Protein AF-N6Z5G4-F1 (afdb_monomer)

Organism: NCBI:txid1234382

Solvent-accessible surface area (backbone atoms only — not comparable to full-atom values): 7807 Å² total; per-residue (Å²): 126,72,49,75,44,80,37,88,68,82,88,67,99,65,93,46,70,56,97,87,27,53,50,44,79,45,60,58,78,69,73,66,70,70,71,67,89,64,76,80,75,86,78,58,78,67,65,38,59,60,51,53,53,52,49,28,62,77,67,73,51,70,65,72,90,44,74,68,52,55,49,49,51,52,53,39,46,72,75,72,43,85,83,80,84,47,71,59,57,45,40,49,51,31,37,40,73,73,63,77,42,56,74,65,56,48,49,52,48,51,52,29,38,53,51,53,54,59,70,67,54,74,87,130

pLDDT: mean 80.62, std 15.41, range [46.34, 95.38]

Nearest PDB structures (foldseek):
  3c64-assembly1_A  TM=2.593E-01  e=3.817E+00  unclassified
  7rqf-assembly1_A  TM=2.722E-01  e=5.584E+00  Pseudomonas aeruginosa PAO1

Sequence (124 aa):
MALVAETDSPRISRRLVIDGQLVKFRSRRRKHREVEAHRSLAIPASGVARFVQDLARRLEVAYVPSSMDQWAETVTNLAGDEVRSDTTQDLLVALKRAGKLSKEEVAALTVNHLRERKQNVRPV

Mean predicted aligned error: 11.87 Å

Structure (mmCIF, N/CA/C/O backbone):
data_AF-N6Z5G4-F1
#
_entry.id   AF-N6Z5G4-F1
#
loop_
_atom_site.group_PDB
_atom_site.id
_atom_site.type_symbol
_atom_site.label_atom_id
_atom_site.label_alt_id
_atom_site.label_comp_id
_atom_site.label_asym_id
_atom_site.label_entity_id
_atom_site.label_seq_id
_atom_site.pdbx_PDB_ins_code
_atom_site.Cartn_x
_atom_site.Cartn_y
_atom_site.Cartn_z
_atom_site.occupancy
_atom_site.B_iso_or_equiv
_atom_site.auth_seq_id
_atom_site.auth_comp_id
_atom_site.auth_asym_id
_atom_site.auth_atom_id
_atom_site.pdbx_PDB_model_num
ATOM 1 N N . MET A 1 1 ? 41.720 0.629 12.708 1.00 59.00 1 MET A N 1
ATOM 2 C CA . MET A 1 1 ? 41.102 0.102 11.468 1.00 59.00 1 MET A CA 1
ATOM 3 C C . MET A 1 1 ? 39.590 0.205 11.596 1.00 59.00 1 MET A C 1
ATOM 5 O O . MET A 1 1 ? 39.093 0.066 12.705 1.00 59.00 1 MET A O 1
ATOM 9 N N . ALA A 1 2 ? 38.873 0.514 10.515 1.00 65.06 2 ALA A N 1
ATOM 10 C CA . ALA A 1 2 ? 37.411 0.593 10.520 1.00 65.06 2 ALA A CA 1
ATOM 11 C C . ALA A 1 2 ? 36.849 -0.540 9.658 1.00 65.06 2 ALA A C 1
ATOM 13 O O . ALA A 1 2 ? 37.264 -0.687 8.509 1.00 65.06 2 ALA A O 1
ATOM 14 N N . LEU A 1 3 ? 35.918 -1.316 10.211 1.00 73.81 3 LEU A N 1
ATOM 15 C CA . LEU A 1 3 ? 35.228 -2.374 9.483 1.00 73.81 3 LEU A CA 1
ATOM 16 C C . LEU A 1 3 ? 34.114 -1.737 8.641 1.00 73.81 3 LEU A C 1
ATOM 18 O O . LEU A 1 3 ? 33.307 -0.962 9.162 1.00 73.81 3 LEU A O 1
ATOM 22 N N . VAL A 1 4 ? 34.073 -2.024 7.340 1.00 73.75 4 VAL A N 1
ATOM 23 C CA . VAL A 1 4 ? 33.011 -1.538 6.447 1.00 73.75 4 VAL A CA 1
ATOM 24 C C . VAL A 1 4 ? 32.073 -2.693 6.130 1.00 73.75 4 VAL A C 1
ATOM 26 O O . VAL A 1 4 ? 32.503 -3.692 5.565 1.00 73.75 4 VAL A O 1
ATO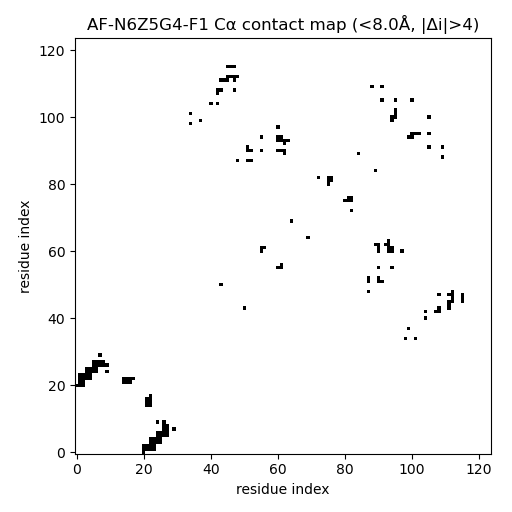M 29 N N . ALA A 1 5 ? 30.796 -2.541 6.473 1.00 75.12 5 ALA A N 1
ATOM 30 C CA . ALA A 1 5 ? 29.752 -3.493 6.113 1.00 75.12 5 ALA A CA 1
ATOM 31 C C . ALA A 1 5 ? 28.947 -2.944 4.927 1.00 75.12 5 ALA A C 1
ATOM 33 O O . ALA A 1 5 ? 28.342 -1.870 5.030 1.00 75.12 5 ALA A O 1
ATOM 34 N N . GLU A 1 6 ? 28.935 -3.665 3.801 1.00 72.00 6 GLU A N 1
ATOM 35 C CA . GLU A 1 6 ? 28.020 -3.370 2.694 1.00 72.00 6 GLU A CA 1
ATOM 36 C C . GLU A 1 6 ? 26.627 -3.901 3.031 1.00 72.00 6 GLU A C 1
ATOM 38 O O . GLU A 1 6 ? 26.462 -5.057 3.411 1.00 72.00 6 GLU A O 1
ATOM 43 N N . THR A 1 7 ? 25.617 -3.040 2.918 1.00 67.25 7 THR A N 1
ATOM 44 C CA . THR A 1 7 ? 24.222 -3.410 3.186 1.00 67.25 7 THR A CA 1
ATOM 45 C C . THR A 1 7 ? 23.331 -2.984 2.026 1.00 67.25 7 THR A C 1
ATOM 47 O O . THR A 1 7 ? 23.444 -1.868 1.512 1.00 67.25 7 THR A O 1
ATOM 50 N N . ASP A 1 8 ? 22.399 -3.851 1.634 1.00 59.50 8 ASP A N 1
ATOM 51 C CA . ASP A 1 8 ? 21.437 -3.556 0.564 1.00 59.50 8 ASP A CA 1
ATOM 52 C C . ASP A 1 8 ? 20.305 -2.618 1.014 1.00 59.50 8 ASP A C 1
ATOM 54 O O . ASP A 1 8 ? 19.522 -2.115 0.201 1.00 59.50 8 ASP A O 1
ATOM 58 N N . SER A 1 9 ? 20.133 -2.414 2.324 1.00 56.69 9 SER A N 1
ATOM 59 C CA . SER A 1 9 ? 19.064 -1.592 2.907 1.00 56.69 9 SER A CA 1
ATOM 60 C C . SER A 1 9 ? 19.467 -1.094 4.301 1.00 56.69 9 SER A C 1
ATOM 62 O O . SER A 1 9 ? 19.338 -1.843 5.271 1.00 56.69 9 SER A O 1
ATOM 64 N N . PRO A 1 10 ? 19.931 0.159 4.451 1.00 54.56 10 PRO A N 1
ATOM 65 C CA . PRO A 1 10 ? 20.258 0.701 5.760 1.00 54.56 10 PRO A CA 1
ATOM 66 C C . PRO A 1 10 ? 18.951 1.041 6.485 1.00 54.56 10 PRO A C 1
ATOM 68 O O . PRO A 1 10 ? 18.400 2.124 6.327 1.00 54.56 10 PRO A O 1
ATOM 71 N N . ARG A 1 11 ? 18.412 0.104 7.268 1.00 56.78 11 ARG A N 1
ATOM 72 C CA . ARG A 1 11 ? 17.285 0.384 8.182 1.00 56.78 11 ARG A CA 1
ATOM 73 C C . ARG A 1 11 ? 17.735 0.729 9.598 1.00 56.78 11 ARG A C 1
ATOM 75 O O . ARG A 1 11 ? 16.919 0.827 10.503 1.00 56.78 11 ARG A O 1
ATOM 82 N N . ILE A 1 12 ? 19.040 0.864 9.808 1.00 55.88 12 ILE A N 1
ATOM 83 C CA . ILE A 1 12 ? 19.620 0.946 11.138 1.00 55.88 12 ILE A CA 1
ATOM 84 C C . ILE A 1 12 ? 20.621 2.101 11.166 1.00 55.88 12 ILE A C 1
ATOM 86 O O . ILE A 1 12 ? 21.755 1.971 10.716 1.00 55.88 12 ILE A O 1
ATOM 90 N N . SER A 1 13 ? 20.208 3.229 11.738 1.00 53.16 13 SER A N 1
ATOM 91 C CA . SER A 1 13 ? 21.084 4.341 12.126 1.00 53.16 13 SER A CA 1
ATOM 92 C C . SER A 1 13 ? 21.647 4.127 13.537 1.00 53.16 13 SER A C 1
ATOM 94 O O . SER A 1 13 ? 21.669 5.048 14.350 1.00 53.16 13 SER A O 1
ATOM 96 N N . ARG A 1 14 ? 22.042 2.890 13.873 1.00 63.28 14 ARG A N 1
ATOM 97 C CA . ARG A 1 14 ? 22.571 2.540 15.201 1.00 63.28 14 ARG A CA 1
ATOM 98 C C . ARG A 1 14 ? 24.089 2.388 15.137 1.00 63.28 14 ARG A C 1
ATOM 100 O O . ARG A 1 14 ? 24.609 1.754 14.221 1.00 63.28 14 ARG A O 1
ATOM 107 N N . ARG A 1 15 ? 24.796 2.957 16.117 1.00 71.88 15 ARG A N 1
ATOM 108 C CA . ARG A 1 15 ? 26.250 2.805 16.276 1.00 71.88 15 ARG A CA 1
ATOM 109 C C . ARG A 1 15 ? 26.547 1.345 16.643 1.00 71.88 15 ARG A C 1
ATOM 111 O O . ARG A 1 15 ? 26.153 0.907 17.716 1.00 71.88 15 ARG A O 1
ATOM 118 N N . LEU A 1 16 ? 27.201 0.599 15.751 1.00 78.56 16 LEU A N 1
ATOM 119 C CA . LEU A 1 16 ? 27.618 -0.787 15.987 1.00 78.56 16 LEU A CA 1
ATOM 120 C C . LEU A 1 16 ? 29.132 -0.834 16.216 1.00 78.56 16 LEU A C 1
ATOM 122 O O . LEU A 1 16 ? 29.898 -0.298 15.412 1.00 78.56 16 LEU A O 1
ATOM 126 N N . VAL A 1 17 ? 29.546 -1.464 17.313 1.00 83.31 17 VAL A N 1
ATOM 127 C CA . VAL A 1 17 ? 30.952 -1.682 17.672 1.00 83.31 17 VAL A CA 1
ATOM 128 C C . VAL A 1 17 ? 31.167 -3.185 17.828 1.00 83.31 17 VAL A C 1
ATOM 130 O O . VAL A 1 17 ? 30.428 -3.819 18.576 1.00 83.31 17 VAL A O 1
ATOM 133 N N . ILE A 1 18 ? 32.145 -3.742 17.115 1.00 80.00 18 ILE A N 1
ATOM 134 C CA . ILE A 1 18 ? 32.556 -5.152 17.206 1.00 80.00 18 ILE A CA 1
ATOM 135 C C . ILE A 1 18 ? 34.045 -5.152 17.545 1.00 80.00 18 ILE A C 1
ATOM 137 O O . ILE A 1 18 ? 34.810 -4.479 16.860 1.00 80.00 18 ILE A O 1
ATOM 141 N N . ASP A 1 19 ? 34.439 -5.825 18.628 1.00 82.62 19 ASP A N 1
ATOM 142 C CA . ASP A 1 19 ? 35.829 -5.896 19.112 1.00 82.62 19 ASP A CA 1
ATOM 143 C C . ASP A 1 19 ? 36.528 -4.525 19.206 1.00 82.62 19 ASP A C 1
ATOM 145 O O . ASP A 1 19 ? 37.674 -4.332 18.804 1.00 82.62 19 ASP A O 1
ATOM 149 N N . GLY A 1 20 ? 35.794 -3.516 19.688 1.00 81.75 20 GLY A N 1
ATOM 150 C CA . GLY A 1 20 ? 36.283 -2.137 19.806 1.00 81.75 20 GLY A CA 1
ATOM 151 C C . GLY A 1 20 ? 36.391 -1.369 18.480 1.00 81.75 20 GLY A C 1
ATOM 152 O O . GLY A 1 20 ? 36.719 -0.182 18.484 1.00 81.75 20 GLY A O 1
ATOM 153 N N . GLN A 1 21 ? 36.071 -1.989 17.341 1.00 84.06 21 GLN A N 1
ATOM 154 C CA . GLN A 1 21 ? 36.071 -1.351 16.027 1.00 84.06 21 GLN A CA 1
ATOM 155 C C . GLN A 1 21 ? 34.679 -0.835 15.656 1.00 84.06 21 GLN A C 1
ATOM 157 O O . GLN A 1 21 ? 33.682 -1.556 15.689 1.00 84.06 21 GLN A O 1
ATOM 162 N N . LEU A 1 22 ? 34.609 0.438 15.260 1.00 81.00 22 LEU A N 1
ATOM 163 C CA . LEU A 1 22 ? 33.377 1.036 14.754 1.00 81.00 22 LEU A CA 1
ATOM 164 C C . LEU A 1 22 ? 33.056 0.478 13.364 1.00 81.00 22 LEU A C 1
ATOM 166 O O . LEU A 1 22 ? 33.858 0.613 12.434 1.00 81.00 22 LEU A O 1
ATOM 170 N N . VAL A 1 23 ? 31.851 -0.066 13.214 1.00 81.88 23 VAL A N 1
ATOM 171 C CA . VAL A 1 23 ? 31.347 -0.537 11.924 1.00 81.88 23 VAL A CA 1
ATOM 172 C C . VAL A 1 23 ? 30.752 0.639 11.155 1.00 81.88 23 VAL A C 1
ATOM 174 O O . VAL A 1 23 ? 29.804 1.287 11.604 1.00 81.88 23 VAL A O 1
ATOM 177 N N . LYS A 1 24 ? 31.303 0.922 9.973 1.00 80.94 24 LYS A N 1
ATOM 178 C CA . LYS A 1 24 ? 30.729 1.877 9.021 1.00 80.94 24 LYS A CA 1
ATOM 179 C C . LYS A 1 24 ? 29.842 1.122 8.041 1.00 80.94 24 LYS A C 1
ATOM 181 O O . LYS A 1 24 ? 30.320 0.280 7.285 1.00 80.94 24 LYS A O 1
ATOM 186 N N . PHE A 1 25 ? 28.557 1.450 8.018 1.00 75.06 25 PHE A N 1
ATOM 187 C CA . PHE A 1 25 ? 27.640 0.895 7.031 1.00 75.06 25 PHE A CA 1
ATOM 188 C C . PH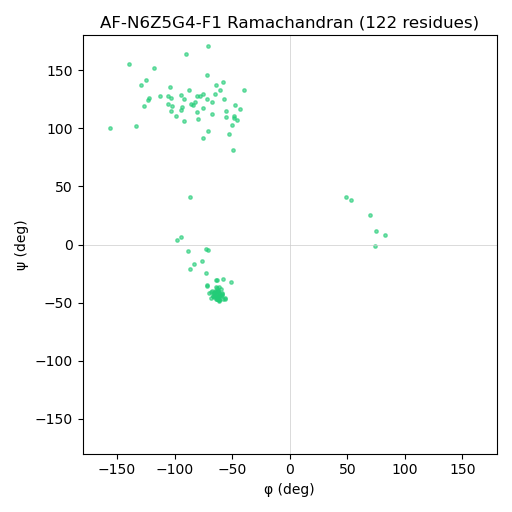E A 1 25 ? 27.745 1.680 5.727 1.00 75.06 25 PHE A C 1
ATOM 190 O O . PHE A 1 25 ? 27.532 2.893 5.700 1.00 75.06 25 PHE A O 1
ATOM 197 N N . ARG A 1 26 ? 28.053 0.986 4.632 1.00 72.19 26 ARG A N 1
ATOM 198 C CA . ARG A 1 26 ? 27.940 1.528 3.280 1.00 72.19 26 ARG A CA 1
ATOM 199 C C . ARG A 1 26 ? 26.679 0.944 2.663 1.00 72.19 26 ARG A C 1
ATOM 201 O O . ARG A 1 26 ? 26.580 -0.264 2.467 1.00 72.19 26 ARG A O 1
ATOM 208 N N . SER A 1 27 ? 25.702 1.795 2.375 1.00 66.00 27 SER A N 1
ATOM 209 C CA . SER A 1 27 ? 24.550 1.375 1.586 1.00 66.00 27 SER A CA 1
ATOM 210 C C . SER A 1 27 ? 24.855 1.557 0.110 1.00 66.00 27 SER A C 1
ATOM 212 O O . SER A 1 27 ? 25.331 2.617 -0.308 1.00 66.00 27 SER A O 1
ATOM 214 N N . ARG A 1 28 ? 24.563 0.544 -0.706 1.00 61.03 28 ARG A N 1
ATOM 215 C CA . ARG A 1 28 ? 24.400 0.804 -2.135 1.00 61.03 28 ARG A CA 1
ATOM 216 C C . ARG A 1 28 ? 23.143 1.651 -2.259 1.00 61.03 28 ARG A C 1
ATOM 218 O O . ARG A 1 28 ? 22.077 1.241 -1.799 1.00 61.03 28 ARG A O 1
ATOM 225 N N . ARG A 1 29 ? 23.254 2.842 -2.861 1.00 56.03 29 ARG A N 1
ATOM 226 C C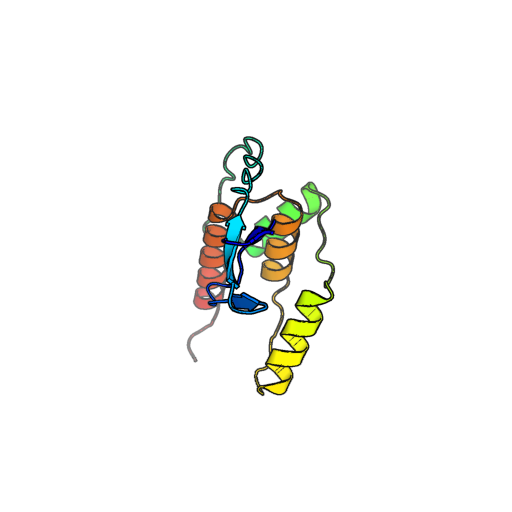A . ARG A 1 29 ? 22.080 3.551 -3.386 1.00 56.03 29 ARG A CA 1
ATOM 227 C C . ARG A 1 29 ? 21.330 2.503 -4.193 1.00 56.03 29 ARG A C 1
ATOM 229 O O . ARG A 1 29 ? 21.840 2.067 -5.225 1.00 56.03 29 ARG A O 1
ATOM 236 N N . ARG A 1 30 ? 20.154 2.063 -3.732 1.00 53.34 30 ARG A N 1
ATOM 237 C CA . ARG A 1 30 ? 19.259 1.364 -4.643 1.00 53.34 30 ARG A CA 1
ATOM 238 C C . ARG A 1 30 ? 19.094 2.353 -5.787 1.00 53.34 30 ARG A C 1
ATOM 240 O O . ARG A 1 30 ? 18.574 3.447 -5.564 1.00 53.34 30 ARG A O 1
ATOM 247 N N . LYS A 1 31 ? 19.579 1.996 -6.983 1.00 48.19 31 LYS A N 1
ATOM 248 C CA . LYS A 1 31 ? 18.928 2.444 -8.208 1.00 48.19 31 LYS A CA 1
ATOM 249 C C . LYS A 1 31 ? 17.498 2.015 -7.961 1.00 48.19 31 LYS A C 1
ATOM 251 O O . LYS A 1 31 ? 17.185 0.830 -8.034 1.00 48.19 31 LYS A O 1
ATOM 256 N N . HIS A 1 32 ? 16.698 2.945 -7.446 1.00 47.91 32 HIS A N 1
ATOM 257 C CA . HIS A 1 32 ? 15.260 2.850 -7.466 1.00 47.91 32 HIS A CA 1
ATOM 258 C C . HIS A 1 32 ? 15.040 2.524 -8.926 1.00 47.91 32 HIS A C 1
ATOM 260 O O . HIS A 1 32 ? 15.385 3.371 -9.747 1.00 47.91 32 HIS A O 1
ATOM 266 N N . ARG A 1 33 ? 14.758 1.243 -9.222 1.00 46.94 33 ARG A N 1
ATOM 267 C CA . ARG A 1 33 ? 14.583 0.735 -10.577 1.00 46.94 33 ARG A CA 1
ATOM 268 C C . ARG A 1 33 ? 13.681 1.777 -11.181 1.00 46.94 33 ARG A C 1
ATOM 270 O O . ARG A 1 33 ? 12.590 1.967 -10.638 1.00 46.94 33 ARG A O 1
ATOM 277 N N . GLU A 1 34 ? 14.277 2.582 -12.057 1.00 46.72 34 GLU A N 1
ATOM 278 C CA . GLU A 1 34 ? 1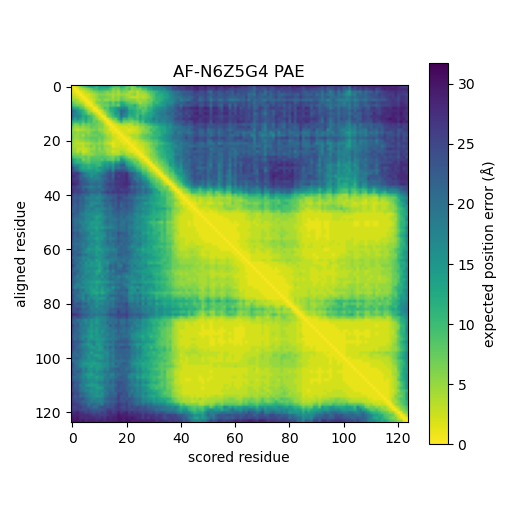3.663 3.757 -12.648 1.00 46.72 34 GLU A CA 1
ATOM 279 C C . GLU A 1 34 ? 12.334 3.203 -13.088 1.00 46.72 34 GLU A C 1
ATOM 281 O O . GLU A 1 34 ? 12.331 2.218 -13.832 1.00 46.72 34 GLU A O 1
ATOM 286 N N . VAL A 1 35 ? 11.270 3.608 -12.386 1.00 52.09 35 VAL A N 1
ATOM 287 C CA . VAL A 1 35 ? 9.955 3.015 -12.584 1.00 52.09 35 VAL A CA 1
ATOM 288 C C . VAL A 1 35 ? 9.771 3.214 -14.068 1.00 52.09 35 VAL A C 1
ATOM 290 O O . VAL A 1 35 ? 9.790 4.371 -14.494 1.00 52.09 35 VAL A O 1
ATOM 293 N N . GLU A 1 36 ? 9.809 2.106 -14.828 1.00 50.34 36 GLU A N 1
ATOM 294 C CA . GLU A 1 36 ? 9.795 2.108 -16.295 1.00 50.34 36 GLU A CA 1
ATOM 295 C C . GLU A 1 36 ? 8.814 3.184 -16.693 1.00 50.34 36 GLU A C 1
ATOM 297 O O . GLU A 1 36 ? 7.792 3.236 -16.029 1.00 50.34 36 GLU A O 1
ATOM 302 N N . ALA A 1 37 ? 9.138 4.078 -17.625 1.00 47.25 37 ALA A N 1
ATOM 303 C CA . ALA A 1 37 ? 8.339 5.257 -17.947 1.00 47.25 37 ALA A CA 1
ATOM 304 C C . ALA A 1 37 ? 6.849 4.905 -18.170 1.00 47.25 37 ALA A C 1
ATOM 306 O O . ALA A 1 37 ? 6.385 4.722 -19.293 1.00 47.25 37 ALA A O 1
ATOM 307 N N . HIS A 1 38 ? 6.098 4.760 -17.079 1.00 54.22 38 HIS A N 1
ATOM 308 C CA . HIS A 1 38 ? 4.700 4.411 -17.068 1.00 54.22 38 HIS A CA 1
ATOM 309 C C . HIS A 1 38 ? 4.057 5.751 -17.359 1.00 54.22 38 HIS A C 1
ATOM 311 O O . HIS A 1 38 ? 4.229 6.717 -16.612 1.00 54.22 38 HIS A O 1
ATOM 317 N N . ARG A 1 39 ? 3.408 5.831 -18.522 1.00 62.53 39 ARG A N 1
ATOM 318 C CA . ARG A 1 39 ? 2.567 6.960 -18.910 1.00 62.53 39 ARG A CA 1
ATOM 319 C C . ARG A 1 39 ? 1.734 7.337 -17.682 1.00 62.53 39 ARG A C 1
ATOM 321 O O . ARG A 1 39 ? 0.978 6.491 -17.212 1.00 62.53 39 ARG A O 1
ATOM 328 N N . SER A 1 40 ? 1.935 8.548 -17.155 1.00 68.69 40 SER A N 1
ATOM 329 C CA . SER A 1 40 ? 1.309 8.995 -15.909 1.00 68.69 40 SER A CA 1
ATOM 330 C C . SER A 1 40 ? -0.178 8.666 -15.941 1.00 68.69 40 SER A C 1
ATOM 332 O O . SER A 1 40 ? -0.884 9.087 -16.863 1.00 68.69 40 SER A O 1
ATOM 334 N N . LEU A 1 41 ? -0.636 7.856 -14.986 1.00 78.25 41 LEU A N 1
ATOM 335 C CA . LEU A 1 41 ? -2.035 7.460 -14.940 1.00 78.25 41 LEU A CA 1
ATOM 336 C C . LEU A 1 41 ? -2.901 8.701 -14.705 1.00 78.25 41 LEU A C 1
ATOM 338 O O . LEU A 1 41 ? -2.588 9.546 -13.867 1.00 78.25 41 LEU A O 1
ATOM 342 N N . ALA A 1 42 ? -4.012 8.805 -15.433 1.00 85.38 42 ALA A N 1
ATOM 343 C CA . ALA A 1 42 ? -5.026 9.810 -15.145 1.00 85.38 42 ALA A CA 1
ATOM 3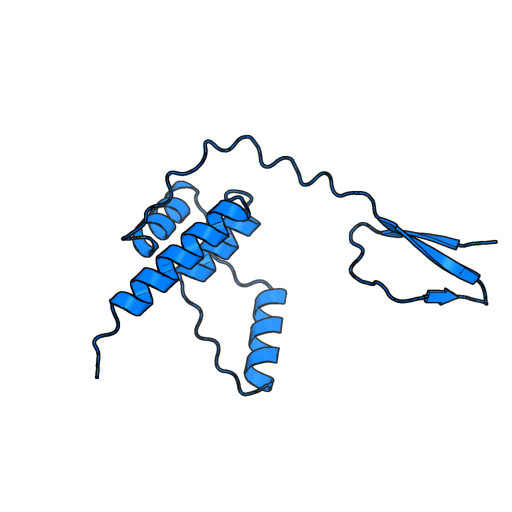44 C C . ALA A 1 42 ? -5.736 9.415 -13.842 1.00 85.38 42 ALA A C 1
ATOM 346 O O . ALA A 1 42 ? -6.603 8.541 -13.841 1.00 85.38 42 ALA A O 1
ATOM 347 N N . ILE A 1 43 ? -5.316 10.016 -12.727 1.00 87.94 43 ILE A N 1
ATOM 348 C CA . ILE A 1 43 ? -5.831 9.689 -11.396 1.00 87.94 43 ILE A CA 1
ATOM 349 C C . ILE A 1 43 ? -7.231 10.296 -11.238 1.00 87.94 43 ILE A C 1
ATOM 351 O O . ILE A 1 43 ? -7.362 11.522 -11.275 1.00 87.94 43 ILE A O 1
ATOM 355 N N . PRO A 1 44 ? -8.282 9.479 -11.049 1.00 88.81 44 PRO A N 1
ATOM 356 C CA . PRO A 1 44 ? -9.629 9.998 -10.873 1.00 88.81 44 PRO A CA 1
ATOM 357 C C . PRO A 1 44 ? -9.789 10.667 -9.504 1.00 88.81 44 PRO A C 1
ATOM 359 O O . PRO A 1 44 ? -9.207 10.232 -8.509 1.00 88.81 44 PRO A O 1
ATOM 362 N N . ALA A 1 45 ? -10.609 11.719 -9.456 1.00 86.62 45 ALA A N 1
ATOM 363 C CA . ALA A 1 45 ? -10.992 12.398 -8.216 1.00 86.62 45 ALA A CA 1
ATOM 364 C C . ALA A 1 45 ? -12.210 11.754 -7.523 1.00 86.62 45 ALA A C 1
ATOM 366 O O . ALA A 1 45 ? -12.405 11.975 -6.330 1.00 86.62 45 ALA A O 1
ATOM 367 N N . SER A 1 46 ? -13.017 10.992 -8.271 1.00 88.25 46 SER A N 1
ATOM 368 C CA . SER A 1 46 ? -14.196 10.260 -7.799 1.00 88.25 46 SER A CA 1
ATOM 369 C C . SER A 1 46 ? -14.287 8.869 -8.457 1.00 88.25 46 SER A C 1
ATOM 371 O O . SER A 1 46 ? -13.759 8.656 -9.551 1.00 88.25 46 SER A O 1
ATOM 373 N N . GLY A 1 47 ? -14.962 7.908 -7.818 1.00 90.62 47 GLY A N 1
ATOM 374 C CA . GLY A 1 47 ? -15.048 6.528 -8.306 1.00 90.62 47 GLY A CA 1
ATOM 375 C C . GLY A 1 47 ? -13.727 5.753 -8.215 1.00 90.62 47 GLY A C 1
ATOM 376 O O . GLY A 1 47 ? -13.518 4.802 -8.975 1.00 90.62 47 GLY A O 1
ATOM 377 N N . VAL A 1 48 ? -12.836 6.138 -7.299 1.00 93.06 48 VAL A N 1
ATOM 378 C CA . VAL A 1 48 ? -11.490 5.574 -7.151 1.00 93.06 48 VAL A CA 1
ATOM 379 C C . VAL A 1 48 ? -11.537 4.073 -6.890 1.00 93.06 48 VAL A C 1
ATOM 381 O O . VAL A 1 48 ? -10.775 3.336 -7.511 1.00 93.06 48 VAL A O 1
ATOM 384 N N . ALA A 1 49 ? -12.459 3.588 -6.054 1.00 92.81 49 ALA A N 1
ATOM 385 C CA . ALA A 1 49 ? -12.587 2.154 -5.781 1.00 92.81 49 ALA A CA 1
ATOM 386 C C . ALA A 1 49 ? -12.808 1.333 -7.064 1.00 92.81 49 ALA A C 1
ATOM 388 O O . ALA A 1 49 ? -12.127 0.333 -7.297 1.00 92.81 49 ALA A O 1
ATOM 389 N N . ARG A 1 50 ? -13.709 1.794 -7.941 1.00 94.38 50 ARG A N 1
ATOM 390 C CA . ARG A 1 50 ? -13.981 1.144 -9.230 1.00 94.38 50 ARG A CA 1
ATOM 391 C C . ARG A 1 50 ? -12.776 1.231 -10.159 1.00 94.38 50 ARG A C 1
ATOM 393 O O . ARG A 1 50 ? -12.409 0.231 -10.767 1.00 94.38 50 ARG A O 1
ATOM 400 N N . PHE A 1 51 ? -12.141 2.398 -10.235 1.00 94.25 51 PHE A N 1
ATOM 401 C CA . PHE A 1 51 ? -10.938 2.585 -11.043 1.00 94.25 51 PHE A CA 1
ATOM 402 C C . PHE A 1 51 ? -9.811 1.634 -10.626 1.00 94.25 51 PHE A C 1
ATOM 404 O O . PHE A 1 51 ? -9.213 0.984 -11.479 1.00 94.25 51 PHE A O 1
ATOM 411 N N . VAL A 1 52 ? -9.543 1.511 -9.323 1.00 94.25 52 VAL A N 1
ATOM 412 C CA . VAL A 1 52 ? -8.499 0.623 -8.792 1.00 94.25 52 VAL A CA 1
ATOM 413 C C . VAL A 1 52 ? -8.830 -0.843 -9.078 1.00 94.25 52 VAL A C 1
ATOM 415 O O . VAL A 1 52 ? -7.944 -1.589 -9.489 1.00 94.25 52 VAL A O 1
ATOM 418 N N . GLN A 1 53 ? -10.094 -1.256 -8.937 1.00 95.31 53 GLN A N 1
ATOM 419 C CA . GLN A 1 53 ? -10.537 -2.609 -9.298 1.00 95.31 53 GLN A CA 1
ATOM 420 C C . GLN A 1 53 ? -10.372 -2.894 -10.797 1.00 95.31 53 GLN A C 1
ATOM 422 O O . GLN A 1 53 ? -9.875 -3.954 -11.177 1.00 95.31 53 GLN A O 1
ATOM 427 N N . ASP A 1 54 ? -10.758 -1.954 -11.662 1.00 94.69 54 ASP A N 1
ATOM 428 C CA . ASP A 1 54 ? -10.592 -2.078 -13.114 1.00 94.69 54 ASP A CA 1
ATOM 429 C C . ASP A 1 54 ? -9.115 -2.138 -13.505 1.00 94.69 54 ASP A C 1
ATOM 431 O O . ASP A 1 54 ? -8.730 -2.947 -14.349 1.00 94.69 54 ASP A O 1
ATOM 435 N N . LEU A 1 55 ? -8.278 -1.322 -12.865 1.00 93.62 55 LEU A N 1
ATOM 436 C CA . LEU A 1 55 ? -6.838 -1.312 -13.085 1.00 93.62 55 LEU A CA 1
ATOM 437 C C . LEU A 1 55 ? -6.195 -2.636 -12.661 1.00 93.62 55 LEU A C 1
ATOM 439 O O . LEU A 1 55 ? -5.427 -3.211 -13.428 1.00 93.62 55 LEU A O 1
ATOM 443 N N . ALA A 1 56 ? -6.543 -3.144 -11.478 1.00 94.19 56 ALA A N 1
ATOM 444 C CA . ALA A 1 56 ? -6.067 -4.428 -10.976 1.00 94.19 56 ALA A CA 1
ATOM 445 C C . ALA A 1 56 ? -6.453 -5.585 -11.908 1.00 94.19 56 ALA A C 1
ATOM 447 O O . ALA A 1 56 ? -5.596 -6.391 -12.261 1.00 94.19 56 ALA A O 1
ATOM 448 N N . ARG A 1 57 ? -7.703 -5.610 -12.392 1.00 94.75 57 ARG A N 1
ATOM 449 C CA . ARG A 1 57 ? -8.166 -6.603 -13.376 1.00 94.75 57 ARG A CA 1
ATOM 450 C C . ARG A 1 57 ? -7.399 -6.525 -14.692 1.00 94.75 57 ARG A C 1
ATOM 452 O O . ARG A 1 57 ? -6.941 -7.546 -15.183 1.00 94.75 57 ARG A O 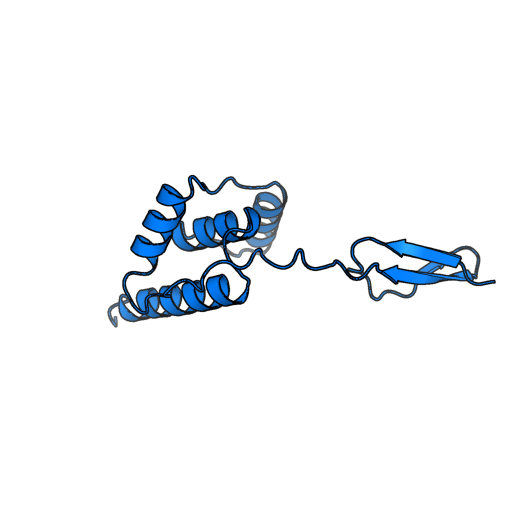1
ATOM 459 N N . ARG A 1 58 ? -7.235 -5.323 -15.255 1.00 93.62 58 ARG A N 1
ATOM 460 C CA . ARG A 1 58 ? -6.525 -5.115 -16.532 1.00 93.62 58 ARG A CA 1
ATOM 461 C C . ARG A 1 58 ? -5.050 -5.500 -16.470 1.00 93.62 58 ARG A C 1
ATOM 463 O O . ARG A 1 58 ? -4.482 -5.861 -17.491 1.00 93.62 58 ARG A O 1
ATOM 470 N N . LEU A 1 59 ? -4.434 -5.361 -15.299 1.00 91.06 59 LEU A N 1
ATOM 471 C CA . LEU A 1 59 ? -3.025 -5.680 -15.073 1.00 91.06 59 LEU A CA 1
ATOM 472 C C . LEU A 1 59 ? -2.817 -7.067 -14.453 1.00 91.06 59 LEU A C 1
ATOM 474 O O . LEU A 1 59 ? -1.680 -7.395 -14.124 1.00 91.06 59 LEU A O 1
ATOM 478 N N . GLU A 1 60 ? -3.895 -7.839 -14.278 1.00 94.00 60 GLU A N 1
ATOM 479 C CA . GLU A 1 60 ? -3.895 -9.183 -13.686 1.00 94.00 60 GLU A CA 1
ATOM 480 C C . GLU A 1 60 ? -3.220 -9.235 -12.304 1.00 94.00 60 GLU A C 1
ATOM 482 O O . GLU A 1 60 ? -2.523 -10.183 -11.948 1.00 94.00 60 GLU A O 1
ATOM 487 N N . VAL A 1 61 ? -3.428 -8.188 -11.501 1.00 94.31 61 VAL A N 1
ATOM 488 C CA . VAL A 1 61 ? -2.890 -8.087 -10.142 1.00 94.31 61 VAL A CA 1
ATOM 489 C C . VAL A 1 61 ? -3.992 -8.366 -9.130 1.00 94.31 61 VAL A C 1
ATOM 491 O O . VAL A 1 61 ? -5.021 -7.696 -9.114 1.00 94.31 61 VAL A O 1
ATOM 494 N N . ALA A 1 62 ? -3.736 -9.312 -8.231 1.00 93.81 62 ALA A N 1
ATOM 495 C CA . ALA A 1 62 ? -4.569 -9.589 -7.067 1.00 93.81 62 ALA A CA 1
ATOM 496 C C . ALA A 1 62 ? -3.778 -9.351 -5.776 1.00 93.81 62 ALA A C 1
ATOM 498 O O . ALA A 1 62 ? -2.552 -9.492 -5.745 1.00 93.81 62 ALA A O 1
ATOM 499 N N . TYR A 1 63 ? -4.480 -8.993 -4.702 1.00 94.00 63 TYR A N 1
ATOM 500 C CA . TYR A 1 63 ? -3.869 -8.942 -3.380 1.00 94.00 63 TYR A CA 1
ATOM 501 C C . TYR A 1 63 ? -3.685 -10.354 -2.826 1.00 94.00 63 TYR A C 1
ATOM 503 O O . TYR A 1 63 ? -4.621 -11.150 -2.803 1.00 94.00 63 TYR A O 1
ATOM 511 N N . VAL A 1 64 ? -2.469 -10.640 -2.365 1.00 92.94 64 VAL A N 1
ATOM 512 C CA . VAL A 1 64 ? -2.118 -11.864 -1.646 1.00 92.94 64 VAL A CA 1
ATOM 513 C C . VAL A 1 64 ? -1.457 -11.437 -0.333 1.00 92.94 64 VAL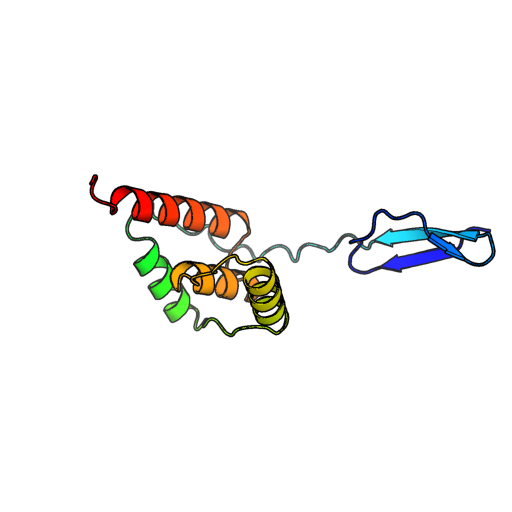 A C 1
ATOM 515 O O . VAL A 1 64 ? -0.422 -10.758 -0.393 1.00 92.94 64 VAL A O 1
ATOM 518 N N . PRO A 1 65 ? -2.024 -11.796 0.836 1.00 89.75 65 PRO A N 1
ATOM 519 C CA . PRO A 1 65 ? -1.431 -11.472 2.127 1.00 89.75 65 PRO A CA 1
ATOM 520 C C . PRO A 1 65 ? -0.015 -12.035 2.235 1.00 89.75 65 PRO A C 1
ATOM 522 O O . PRO A 1 65 ? 0.210 -13.233 2.064 1.00 89.75 65 PRO A O 1
ATOM 525 N N . SER A 1 66 ? 0.956 -11.178 2.540 1.00 91.50 66 SER A N 1
ATOM 526 C CA . SER A 1 66 ? 2.326 -11.614 2.815 1.00 91.50 66 SER A CA 1
ATOM 527 C C . SER A 1 66 ? 2.522 -11.916 4.300 1.00 91.50 66 SER A C 1
ATOM 529 O O . SER A 1 66 ? 1.765 -11.445 5.147 1.00 91.50 66 SER A O 1
ATOM 531 N N . SER A 1 67 ? 3.596 -12.629 4.649 1.00 91.44 67 SER A N 1
ATOM 532 C CA . SER A 1 67 ? 3.968 -12.849 6.055 1.00 91.44 67 SER A CA 1
ATOM 533 C C . SER A 1 67 ? 4.184 -11.538 6.821 1.00 91.44 67 SER A C 1
ATOM 535 O O . SER A 1 67 ? 3.941 -11.481 8.020 1.00 91.44 67 SER A O 1
ATOM 537 N N . MET A 1 68 ? 4.618 -10.470 6.137 1.00 90.50 68 MET A N 1
ATOM 538 C CA . MET A 1 68 ? 4.765 -9.146 6.749 1.00 90.50 68 MET A CA 1
ATOM 539 C C . MET A 1 68 ? 3.408 -8.490 7.026 1.00 90.50 68 MET A C 1
ATOM 541 O O . MET A 1 68 ? 3.281 -7.805 8.035 1.00 90.50 68 MET A O 1
ATOM 545 N N . ASP A 1 69 ? 2.408 -8.713 6.168 1.00 89.62 69 ASP A N 1
ATOM 546 C CA . ASP A 1 69 ? 1.046 -8.210 6.390 1.00 89.62 69 ASP A CA 1
ATOM 547 C C . ASP A 1 69 ? 0.400 -8.918 7.579 1.00 89.62 69 ASP A C 1
ATOM 549 O O . ASP A 1 69 ? -0.099 -8.260 8.482 1.00 89.62 69 ASP A O 1
ATOM 553 N N . GLN A 1 70 ? 0.515 -10.248 7.631 1.00 91.31 70 GLN A N 1
ATOM 554 C CA . GLN A 1 70 ? 0.004 -11.060 8.740 1.00 91.31 70 GLN A CA 1
ATOM 555 C C . GLN A 1 70 ? 0.689 -10.711 10.065 1.00 91.31 70 GLN A C 1
ATOM 557 O O . GLN A 1 70 ? 0.045 -10.636 11.111 1.00 91.31 70 GLN A O 1
ATOM 562 N N . TRP A 1 71 ? 2.004 -10.469 10.032 1.00 94.00 71 TRP A N 1
ATOM 563 C CA . TRP A 1 71 ? 2.733 -9.997 11.204 1.00 94.00 71 TRP A CA 1
ATOM 564 C C . TRP A 1 71 ? 2.220 -8.631 11.669 1.00 94.00 71 TRP A C 1
ATOM 566 O O . TRP A 1 71 ? 1.972 -8.456 12.859 1.00 94.00 71 TRP A O 1
ATOM 576 N N . ALA A 1 72 ? 2.030 -7.682 10.747 1.00 91.69 72 ALA A N 1
ATOM 577 C CA . ALA A 1 72 ? 1.520 -6.355 11.078 1.00 91.69 72 ALA A CA 1
ATOM 578 C C . ALA A 1 72 ? 0.111 -6.435 11.680 1.00 91.69 72 ALA A C 1
ATOM 580 O O . ALA A 1 72 ? -0.117 -5.880 12.747 1.00 91.69 72 ALA A O 1
ATOM 581 N N . GLU A 1 73 ? -0.789 -7.195 11.055 1.00 90.50 73 GLU A N 1
ATOM 582 C CA . GLU A 1 73 ? -2.142 -7.452 11.555 1.00 90.50 73 GLU A CA 1
ATOM 583 C C . GLU A 1 73 ? -2.124 -8.051 12.967 1.00 90.50 73 GLU A C 1
ATOM 585 O O . GLU A 1 73 ? -2.802 -7.552 13.861 1.00 90.50 73 GLU A O 1
ATOM 590 N N . THR A 1 74 ? -1.286 -9.067 13.199 1.00 92.75 74 THR A N 1
ATOM 591 C CA . THR A 1 74 ? -1.157 -9.715 14.514 1.00 92.75 74 THR A CA 1
ATOM 592 C C . THR A 1 74 ? -0.683 -8.733 15.584 1.00 92.75 74 THR A C 1
ATOM 594 O O . THR A 1 74 ? -1.217 -8.717 16.692 1.00 92.75 74 THR A O 1
ATOM 597 N N . VAL A 1 75 ? 0.318 -7.905 15.271 1.00 94.06 75 VAL A N 1
ATOM 598 C CA . VAL A 1 75 ? 0.857 -6.913 16.212 1.00 94.06 75 VAL A CA 1
ATOM 599 C C . VAL A 1 75 ? -0.161 -5.811 16.497 1.00 94.06 75 VAL A C 1
ATOM 601 O O . VAL A 1 75 ? -0.302 -5.415 17.651 1.00 94.06 75 VAL A O 1
ATOM 604 N N . THR A 1 76 ? -0.887 -5.336 15.483 1.00 89.94 76 THR A N 1
ATOM 605 C CA . THR A 1 76 ? -1.927 -4.317 15.667 1.00 89.94 76 THR A CA 1
ATOM 606 C C . THR A 1 76 ? -3.089 -4.859 16.500 1.00 89.94 76 THR A C 1
ATOM 608 O O . THR A 1 76 ? -3.491 -4.214 17.464 1.00 89.94 76 THR A O 1
ATOM 611 N N . ASN A 1 77 ? -3.519 -6.099 16.253 1.00 91.62 77 ASN A N 1
ATOM 612 C CA . ASN A 1 77 ? -4.534 -6.757 17.074 1.00 91.62 77 ASN A CA 1
ATOM 613 C C . ASN A 1 77 ? -4.076 -6.934 18.535 1.00 91.62 77 ASN A C 1
ATOM 615 O O . ASN A 1 77 ? -4.833 -6.680 19.468 1.00 91.62 77 ASN A O 1
ATOM 619 N N . LEU A 1 78 ? -2.811 -7.309 18.761 1.00 94.56 78 LEU A N 1
ATOM 620 C CA . LEU A 1 78 ? -2.256 -7.429 20.115 1.00 94.56 78 LEU A CA 1
ATOM 621 C C . LEU A 1 78 ? -2.209 -6.084 20.858 1.00 94.56 78 LEU A C 1
ATOM 623 O O . LEU A 1 78 ? -2.336 -6.057 22.080 1.00 94.56 78 LEU A O 1
ATOM 627 N N . ALA A 1 79 ? -2.048 -4.975 20.136 1.00 93.50 79 ALA A N 1
ATOM 628 C CA . ALA A 1 79 ? -2.130 -3.631 20.703 1.00 93.50 79 ALA A CA 1
ATOM 629 C C . ALA A 1 79 ? -3.571 -3.214 21.069 1.00 93.50 79 ALA A C 1
ATOM 631 O O . ALA A 1 79 ? -3.761 -2.149 21.651 1.00 93.50 79 ALA A O 1
ATOM 632 N N . GLY A 1 80 ? -4.569 -4.052 20.766 1.00 90.88 80 GLY A N 1
ATOM 633 C CA . GLY A 1 80 ? -5.987 -3.760 20.964 1.00 90.88 80 GLY A CA 1
ATOM 634 C C . GLY A 1 80 ? -6.610 -2.942 19.831 1.00 90.88 80 GLY A C 1
ATOM 635 O O . GLY A 1 80 ? -7.759 -2.522 19.955 1.00 90.88 80 GLY A O 1
ATOM 636 N N . ASP A 1 81 ? -5.878 -2.724 18.738 1.00 90.56 81 ASP A N 1
ATOM 637 C CA . ASP A 1 81 ? -6.363 -2.007 17.565 1.00 90.56 81 ASP A CA 1
ATOM 638 C C . ASP A 1 81 ? -6.962 -3.002 16.554 1.00 90.56 81 ASP A C 1
ATOM 640 O O . ASP A 1 81 ? -6.300 -3.937 16.099 1.00 90.56 81 ASP A O 1
ATOM 644 N N . GLU A 1 82 ? -8.215 -2.784 16.147 1.00 80.50 82 GLU A N 1
ATOM 645 C CA . GLU A 1 82 ? -8.846 -3.571 15.082 1.00 80.50 82 GLU A CA 1
ATOM 646 C C . GLU A 1 82 ? -8.514 -2.973 13.705 1.00 80.50 82 GLU A C 1
ATOM 648 O O . GLU A 1 82 ? -8.852 -1.825 13.400 1.00 80.50 82 GLU A O 1
ATOM 653 N N . VAL A 1 83 ? -7.880 -3.764 12.835 1.00 76.56 83 VAL A N 1
ATOM 654 C CA . VAL A 1 83 ? -7.600 -3.370 11.447 1.00 76.56 83 VAL A CA 1
ATOM 655 C C . VAL A 1 83 ? -8.646 -3.983 10.529 1.00 76.56 83 VAL A C 1
ATOM 657 O O . VAL A 1 83 ? -8.644 -5.183 10.280 1.00 76.56 83 VAL A O 1
ATOM 660 N N . ARG A 1 84 ? -9.523 -3.154 9.958 1.00 79.12 84 ARG A N 1
ATOM 661 C CA . ARG A 1 84 ? -10.418 -3.591 8.877 1.00 79.12 84 ARG A CA 1
ATOM 662 C C . ARG A 1 84 ? -9.736 -3.320 7.544 1.00 79.12 84 ARG A C 1
ATOM 664 O O . ARG A 1 84 ? -9.635 -2.159 7.142 1.00 79.12 84 ARG A O 1
ATOM 671 N N . SER A 1 85 ? -9.257 -4.375 6.881 1.00 72.06 85 SER A N 1
ATOM 672 C CA . SER A 1 85 ? -8.620 -4.223 5.573 1.00 72.06 85 SER A CA 1
ATOM 673 C C . SER A 1 85 ? -9.644 -3.720 4.556 1.00 72.06 85 SER A C 1
ATOM 675 O O . SER A 1 85 ? -10.782 -4.188 4.454 1.00 72.06 85 SER A O 1
ATOM 677 N N . ASP A 1 86 ? -9.260 -2.673 3.844 1.00 87.69 86 ASP A N 1
ATOM 678 C CA . ASP A 1 86 ? -10.051 -2.118 2.768 1.00 87.69 86 ASP A CA 1
ATOM 679 C C . ASP A 1 86 ? -9.566 -2.736 1.464 1.00 87.69 86 ASP A C 1
ATOM 681 O O . ASP A 1 86 ? -8.455 -2.449 1.026 1.00 87.69 86 ASP A O 1
ATOM 685 N N . THR A 1 87 ? -10.426 -3.503 0.790 1.00 90.94 87 THR A N 1
ATOM 686 C CA . THR A 1 87 ? -10.097 -4.168 -0.478 1.00 90.94 87 THR A CA 1
ATOM 687 C C . THR A 1 87 ? -9.489 -3.215 -1.515 1.00 90.94 87 THR A C 1
ATOM 689 O O . THR A 1 87 ? -8.640 -3.616 -2.304 1.00 90.94 87 THR A O 1
ATOM 692 N N . THR A 1 88 ? -9.874 -1.932 -1.519 1.00 93.62 88 THR A N 1
ATOM 693 C CA . THR A 1 88 ? -9.267 -0.937 -2.422 1.00 93.62 88 THR A CA 1
ATOM 694 C C . THR A 1 88 ? -7.823 -0.623 -2.025 1.00 93.62 88 THR A C 1
ATOM 696 O O . THR A 1 88 ? -6.955 -0.535 -2.891 1.00 93.62 88 THR A O 1
ATOM 699 N N . GLN A 1 89 ? -7.545 -0.478 -0.727 1.00 91.88 89 GLN A N 1
ATOM 700 C CA . GLN A 1 89 ? -6.192 -0.253 -0.212 1.00 91.88 89 GLN A CA 1
ATOM 701 C C . GLN A 1 89 ? -5.310 -1.491 -0.408 1.00 91.88 89 GLN A C 1
ATOM 703 O O . GLN A 1 89 ? -4.166 -1.351 -0.842 1.00 91.88 89 GLN A O 1
ATOM 708 N N . ASP A 1 90 ? -5.856 -2.689 -0.205 1.00 94.31 90 ASP A N 1
ATOM 709 C CA . ASP A 1 90 ? -5.168 -3.959 -0.454 1.00 9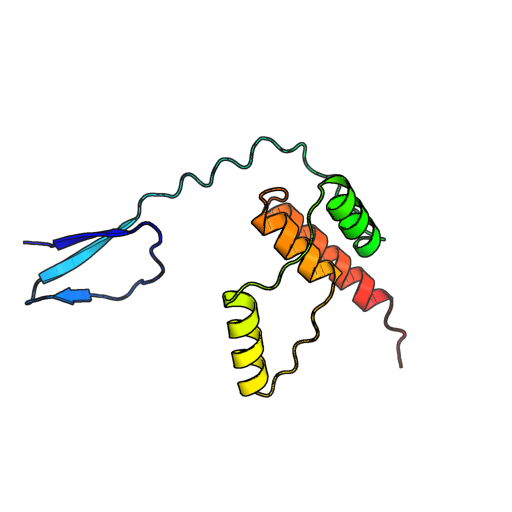4.31 90 ASP A CA 1
ATOM 710 C C . ASP A 1 90 ? -4.731 -4.076 -1.927 1.00 94.31 90 ASP A C 1
ATOM 712 O O . ASP A 1 90 ? -3.579 -4.407 -2.229 1.00 94.31 90 ASP A O 1
ATOM 716 N N . LEU A 1 91 ? -5.605 -3.701 -2.869 1.00 95.38 91 LEU A N 1
ATOM 717 C CA . LEU A 1 91 ? -5.264 -3.649 -4.295 1.00 95.38 91 LEU A CA 1
ATOM 718 C C . LEU A 1 91 ? -4.192 -2.599 -4.613 1.00 95.38 91 LEU A C 1
ATOM 720 O O . LEU A 1 91 ? -3.295 -2.875 -5.410 1.00 95.38 91 LEU A O 1
ATOM 724 N N . LEU A 1 92 ? -4.229 -1.418 -3.986 1.00 94.69 92 LEU A N 1
ATOM 725 C CA . LEU A 1 92 ? -3.178 -0.405 -4.153 1.00 94.69 92 LEU A CA 1
ATOM 726 C C . LEU A 1 92 ? -1.816 -0.915 -3.661 1.00 94.69 92 LEU A C 1
ATOM 728 O O . LEU A 1 92 ? -0.798 -0.697 -4.326 1.00 94.69 92 LEU A O 1
ATOM 732 N N . VAL A 1 93 ? -1.789 -1.639 -2.539 1.00 92.94 93 VAL A N 1
ATOM 733 C CA . VAL A 1 93 ? -0.580 -2.297 -2.022 1.00 92.94 93 VAL A CA 1
ATOM 734 C C . VAL A 1 93 ? -0.076 -3.351 -3.010 1.00 92.94 93 VAL A C 1
ATOM 736 O O . VAL A 1 93 ? 1.116 -3.365 -3.330 1.00 92.94 93 VAL A O 1
ATOM 739 N N . ALA A 1 94 ? -0.962 -4.198 -3.537 1.00 93.94 94 ALA A N 1
ATOM 740 C CA . ALA A 1 94 ? -0.608 -5.230 -4.510 1.00 93.94 94 ALA A CA 1
ATOM 741 C C . ALA A 1 94 ? -0.039 -4.631 -5.808 1.00 93.94 94 ALA A C 1
ATOM 743 O O . ALA A 1 94 ? 1.047 -5.012 -6.248 1.00 93.94 94 ALA A O 1
ATOM 744 N N . LEU A 1 95 ? -0.711 -3.624 -6.372 1.00 92.69 95 LEU A N 1
ATOM 745 C CA . LEU A 1 95 ? -0.271 -2.899 -7.567 1.00 92.69 95 LEU A CA 1
ATOM 746 C C . LEU A 1 95 ? 1.086 -2.222 -7.353 1.00 92.69 95 LEU A C 1
ATOM 748 O O . LEU A 1 95 ? 1.946 -2.236 -8.241 1.00 92.69 95 LEU A O 1
ATOM 752 N N . LYS A 1 96 ? 1.320 -1.676 -6.154 1.00 92.25 96 LYS A N 1
ATOM 753 C CA . LYS A 1 96 ? 2.612 -1.090 -5.804 1.00 92.25 96 LYS A CA 1
ATOM 754 C C . LYS A 1 96 ? 3.721 -2.134 -5.728 1.00 92.25 96 LYS A C 1
ATOM 756 O O . LYS A 1 96 ? 4.814 -1.896 -6.242 1.00 92.25 96 LYS A O 1
ATOM 761 N N . ARG A 1 97 ? 3.452 -3.278 -5.093 1.00 90.31 97 ARG A N 1
ATOM 762 C CA . ARG A 1 97 ? 4.397 -4.402 -4.970 1.00 90.31 97 ARG A CA 1
ATOM 763 C C . ARG A 1 97 ? 4.747 -5.005 -6.327 1.00 90.31 97 ARG A C 1
ATOM 765 O O . ARG A 1 97 ? 5.912 -5.312 -6.557 1.00 90.31 97 ARG A O 1
ATOM 772 N N . ALA A 1 98 ? 3.775 -5.084 -7.234 1.00 88.38 98 ALA A N 1
ATOM 773 C CA . ALA A 1 98 ? 3.969 -5.512 -8.618 1.00 88.38 98 ALA A CA 1
ATOM 774 C C . ALA A 1 98 ? 4.731 -4.485 -9.483 1.00 88.38 98 ALA A C 1
ATOM 776 O O . ALA A 1 98 ? 5.024 -4.755 -10.646 1.00 88.38 98 ALA A O 1
ATOM 777 N N . GLY A 1 99 ? 5.046 -3.299 -8.944 1.00 87.88 99 GLY A N 1
ATOM 778 C CA . GLY A 1 99 ? 5.766 -2.241 -9.656 1.00 87.88 99 GLY A CA 1
ATOM 779 C C . GLY A 1 99 ? 4.927 -1.492 -10.693 1.00 87.88 99 GLY A C 1
ATOM 780 O O . GLY A 1 99 ? 5.492 -0.740 -11.478 1.00 87.88 99 GLY A O 1
ATOM 781 N N . LYS A 1 100 ? 3.601 -1.677 -10.691 1.00 88.62 100 LYS A N 1
ATOM 782 C CA . LYS A 1 100 ? 2.673 -1.077 -11.663 1.00 88.62 100 LYS A CA 1
ATOM 783 C C . LYS A 1 100 ? 2.265 0.355 -11.323 1.00 88.62 100 LYS A C 1
ATOM 785 O O . LYS A 1 100 ? 1.741 1.052 -12.181 1.00 88.62 100 LYS A O 1
ATOM 790 N N . LEU A 1 101 ? 2.486 0.774 -10.076 1.00 89.12 101 LEU A N 1
ATOM 791 C CA . LEU A 1 101 ? 2.224 2.132 -9.604 1.00 89.12 101 LEU A CA 1
ATOM 792 C C . LEU A 1 101 ? 3.475 2.762 -8.984 1.00 89.12 101 LEU A C 1
ATOM 794 O O . LEU A 1 101 ? 4.236 2.126 -8.238 1.00 89.12 101 LEU A O 1
ATOM 798 N N . SER A 1 102 ? 3.658 4.054 -9.231 1.00 88.12 102 SER A N 1
ATOM 799 C CA . SER A 1 102 ? 4.616 4.910 -8.528 1.00 88.12 102 SER A CA 1
ATOM 800 C C . SER A 1 102 ? 4.164 5.188 -7.084 1.00 88.12 102 SER A C 1
ATOM 802 O O . SER A 1 102 ? 3.113 4.734 -6.637 1.00 88.12 102 SER A O 1
ATOM 804 N N . LYS A 1 103 ? 5.027 5.803 -6.263 1.00 87.50 103 LYS A N 1
ATOM 805 C CA . LYS A 1 103 ? 4.654 6.106 -4.863 1.00 87.50 103 LYS A CA 1
ATOM 806 C C . LYS A 1 103 ? 3.629 7.242 -4.834 1.00 87.50 103 LYS A C 1
ATOM 808 O O . LYS A 1 103 ? 2.707 7.227 -4.027 1.00 87.50 103 LYS A O 1
ATOM 813 N N . GLU A 1 104 ? 3.801 8.176 -5.753 1.00 90.06 104 GLU A N 1
ATOM 814 C CA . GLU A 1 104 ? 3.010 9.372 -5.972 1.00 90.06 104 GLU A CA 1
ATOM 815 C C . GLU A 1 104 ? 1.594 8.996 -6.429 1.00 90.06 104 GLU A C 1
ATOM 817 O O . GLU A 1 104 ? 0.618 9.482 -5.859 1.00 90.06 104 GLU A O 1
ATOM 822 N N . GLU A 1 105 ? 1.468 8.053 -7.370 1.00 91.12 105 GLU A N 1
ATOM 823 C CA . GLU A 1 105 ? 0.166 7.554 -7.839 1.00 91.12 105 GLU A CA 1
ATOM 824 C C . GLU A 1 105 ? -0.610 6.832 -6.733 1.00 91.12 105 GLU A C 1
ATOM 826 O O . GLU A 1 105 ? -1.799 7.089 -6.546 1.00 91.12 105 GLU A O 1
ATOM 831 N N . VAL A 1 106 ? 0.059 5.974 -5.952 1.00 92.00 106 VAL A N 1
ATOM 832 C CA . VAL A 1 106 ? -0.568 5.304 -4.799 1.00 92.00 106 VAL A CA 1
ATOM 833 C C . VAL A 1 106 ? -1.034 6.322 -3.764 1.00 92.00 106 VAL A C 1
ATOM 835 O O . VAL A 1 106 ? -2.148 6.202 -3.256 1.00 92.00 106 VAL A O 1
ATOM 838 N N . ALA A 1 107 ? -0.210 7.324 -3.452 1.00 92.38 107 ALA A N 1
ATOM 839 C CA . ALA A 1 107 ? -0.567 8.359 -2.490 1.00 92.38 107 ALA A CA 1
ATOM 840 C C . ALA A 1 107 ? -1.797 9.152 -2.955 1.00 92.38 107 ALA A C 1
ATOM 842 O O . ALA A 1 107 ? -2.744 9.316 -2.187 1.00 92.38 107 AL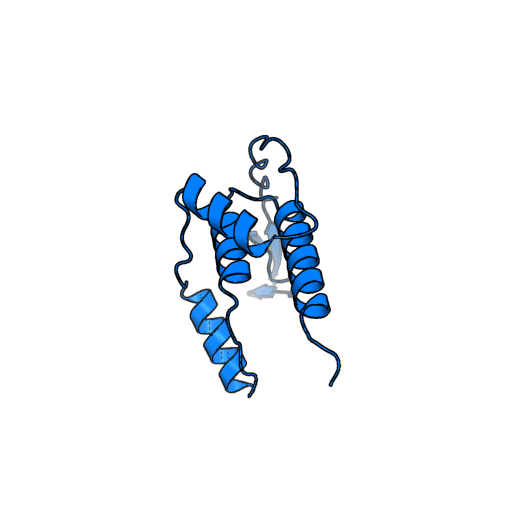A A O 1
ATOM 843 N N . ALA A 1 108 ? -1.824 9.583 -4.217 1.00 92.50 108 ALA A N 1
ATOM 844 C CA . ALA A 1 108 ? -2.944 10.336 -4.771 1.00 92.50 108 ALA A CA 1
ATOM 845 C C . ALA A 1 108 ? -4.243 9.508 -4.823 1.00 92.50 108 ALA A C 1
ATOM 847 O O . ALA A 1 108 ? -5.286 9.991 -4.382 1.00 92.50 108 ALA A O 1
ATOM 848 N N . LEU A 1 109 ? -4.183 8.243 -5.259 1.00 94.25 109 LEU A N 1
ATOM 849 C CA . LEU A 1 109 ? -5.335 7.331 -5.225 1.00 94.25 109 LEU A CA 1
ATOM 850 C C . LEU A 1 109 ? -5.828 7.091 -3.791 1.00 94.25 109 LEU A C 1
ATOM 852 O O . LEU A 1 109 ? -7.029 7.136 -3.539 1.00 94.25 109 LEU A O 1
ATOM 856 N N . THR A 1 110 ? -4.917 6.905 -2.832 1.00 93.50 110 THR A N 1
ATOM 857 C CA . THR A 1 110 ? -5.274 6.718 -1.416 1.00 93.50 110 THR A CA 1
ATOM 858 C C . THR A 1 110 ? -5.987 7.950 -0.860 1.00 93.50 110 THR A C 1
ATOM 860 O O . THR A 1 110 ? -7.029 7.827 -0.220 1.00 93.50 110 THR A O 1
ATOM 863 N N . VAL A 1 111 ? -5.468 9.153 -1.130 1.00 93.19 111 VAL A N 1
ATOM 864 C CA . VAL A 1 111 ? -6.087 10.411 -0.687 1.00 93.19 111 VAL A CA 1
ATOM 865 C C . VAL A 1 111 ? -7.476 10.586 -1.293 1.00 93.19 111 VAL A C 1
ATOM 867 O O . VAL A 1 111 ? -8.412 10.913 -0.561 1.00 93.19 111 VAL A O 1
ATOM 870 N N . ASN A 1 112 ? -7.633 10.354 -2.597 1.00 93.06 112 ASN A N 1
ATOM 871 C CA . ASN A 1 112 ? -8.926 10.509 -3.265 1.00 93.06 112 ASN A CA 1
ATOM 872 C C . ASN A 1 112 ? -9.946 9.484 -2.748 1.00 93.06 112 ASN A C 1
ATOM 874 O O . ASN A 1 112 ? -11.066 9.857 -2.412 1.00 93.06 112 ASN A O 1
ATOM 878 N N . HIS A 1 113 ? -9.535 8.231 -2.546 1.00 92.31 113 HIS A N 1
ATOM 879 C CA . HIS A 1 113 ? -10.384 7.199 -1.947 1.00 92.31 113 HIS A CA 1
ATOM 880 C C . HIS A 1 113 ? -10.826 7.546 -0.518 1.00 92.31 113 HIS A C 1
ATOM 882 O O . HIS A 1 113 ? -11.996 7.414 -0.166 1.00 92.31 113 HIS A O 1
ATOM 888 N N . LEU A 1 114 ? -9.915 8.054 0.319 1.00 91.00 114 LEU A N 1
ATOM 889 C CA . LEU A 1 114 ? -10.262 8.502 1.672 1.00 91.00 114 LEU A CA 1
ATOM 890 C C . LEU A 1 114 ? -11.227 9.696 1.656 1.00 91.00 114 LEU A C 1
ATOM 892 O O . LEU A 1 114 ? -12.113 9.775 2.509 1.00 91.00 114 LEU A O 1
ATOM 896 N N . ARG A 1 115 ? -11.081 10.617 0.694 1.00 89.88 115 ARG A N 1
ATOM 897 C CA . ARG A 1 115 ? -12.029 11.725 0.494 1.00 89.88 115 ARG A CA 1
ATOM 898 C C . ARG A 1 115 ? -13.414 11.201 0.119 1.00 89.88 115 ARG A C 1
ATOM 900 O O . ARG A 1 115 ? -14.384 11.613 0.749 1.00 89.88 115 ARG A O 1
ATOM 907 N N . GLU A 1 116 ? -13.501 10.260 -0.819 1.00 88.00 116 GLU A N 1
ATOM 908 C CA . GLU A 1 116 ? -14.767 9.624 -1.214 1.00 88.00 116 GLU A CA 1
ATOM 909 C C . GLU A 1 116 ? -15.459 8.926 -0.047 1.00 88.00 116 GLU A C 1
ATOM 911 O O . GLU A 1 116 ? -16.674 9.053 0.120 1.00 88.00 116 GLU A O 1
ATOM 916 N N . ARG A 1 117 ? -14.699 8.205 0.786 1.00 85.88 117 ARG A N 1
ATOM 917 C CA . ARG A 1 117 ? -15.271 7.545 1.963 1.00 85.88 117 ARG A CA 1
ATOM 918 C C . ARG A 1 117 ? -15.845 8.548 2.941 1.00 85.88 117 ARG A C 1
ATOM 920 O O . ARG A 1 117 ? -16.978 8.372 3.364 1.00 85.88 117 ARG A O 1
ATOM 927 N N . LYS A 1 118 ? -15.101 9.610 3.259 1.00 82.00 118 LYS A N 1
ATOM 928 C CA . LYS A 1 118 ? -15.565 10.658 4.181 1.00 82.00 118 LYS A CA 1
ATOM 929 C C . LYS A 1 118 ? -16.812 11.378 3.669 1.00 82.00 118 LYS A C 1
ATOM 931 O O . LYS A 1 118 ? -17.680 11.696 4.466 1.00 82.00 118 LYS A O 1
ATOM 936 N N . GLN A 1 119 ? -16.917 11.606 2.360 1.00 68.81 119 GLN A N 1
ATOM 937 C CA . GLN A 1 119 ? -18.082 12.252 1.744 1.00 68.81 119 GLN A CA 1
ATOM 938 C C . GLN A 1 119 ? -19.331 11.356 1.706 1.00 68.81 119 GLN A C 1
ATOM 940 O O . GLN A 1 119 ? -20.443 11.872 1.670 1.00 68.81 119 GLN A O 1
ATOM 945 N N . ASN A 1 120 ? -19.164 10.030 1.731 1.00 60.84 120 ASN A N 1
ATOM 946 C CA . ASN A 1 120 ? -20.274 9.071 1.760 1.00 60.84 120 ASN A CA 1
ATOM 947 C C . ASN A 1 120 ? -20.759 8.714 3.176 1.00 60.84 120 ASN A C 1
ATOM 949 O O . ASN A 1 120 ? -21.760 8.008 3.310 1.00 60.84 120 ASN A O 1
ATOM 953 N N . VAL A 1 121 ? -20.097 9.190 4.236 1.00 58.34 121 VAL A N 1
ATOM 954 C CA . VAL A 1 121 ? -20.631 9.072 5.599 1.00 58.34 121 VAL A CA 1
ATOM 955 C C . VAL A 1 121 ? -21.675 10.175 5.783 1.00 58.34 121 VAL A C 1
ATOM 957 O O . VAL A 1 121 ? -21.330 11.353 5.855 1.00 58.34 121 VAL A O 1
ATOM 960 N N . ARG A 1 122 ? -22.964 9.807 5.817 1.00 46.66 122 ARG A N 1
ATOM 961 C CA . ARG A 1 122 ? -24.041 10.748 6.172 1.00 46.66 122 ARG A CA 1
ATOM 962 C C . ARG A 1 122 ? -23.771 11.316 7.576 1.00 46.66 122 ARG A C 1
ATOM 964 O O . ARG A 1 122 ? -23.366 10.539 8.442 1.00 46.66 122 ARG A O 1
ATOM 971 N N . PRO A 1 123 ? -24.004 12.617 7.823 1.00 46.34 123 PRO A N 1
ATOM 972 C CA . PRO A 1 123 ? -23.978 13.143 9.182 1.00 46.34 123 PRO A CA 1
ATOM 973 C C . PRO A 1 123 ? -25.061 12.427 9.997 1.00 46.34 123 PRO A C 1
ATOM 975 O O . PRO A 1 123 ? -26.181 12.267 9.502 1.00 46.34 123 PRO A O 1
ATOM 978 N N . VAL A 1 124 ? -24.697 11.963 11.193 1.00 46.50 124 VAL A N 1
ATOM 979 C CA . VAL A 1 124 ? -25.635 11.466 12.213 1.00 46.50 124 VAL A CA 1
ATOM 980 C C . VAL A 1 124 ? -26.185 12.653 12.985 1.00 46.50 124 VAL A C 1
ATOM 982 O O . VAL A 1 124 ? -25.372 13.555 13.291 1.00 46.50 124 VAL A O 1
#

Foldseek 3Di:
DAAEDEDQDCPDPDFDADPNHTYHYDYDPPPPVPLPPQPPDPQDLPPLLVVLVVVCVVVVWAQDDDPVNVVVCVVCVVVVHHDDDDRSLSSLVRCVVVSNDDPVSSVSSVVSVVVNVVVPDDDD

Radius of gyration: 20.06 Å; Cα contacts (8 Å, |Δi|>4): 101; chains: 1; bounding box: 67×26×40 Å

Secondary structure (DSSP, 8-state):
--EEEEES--------EETTEEEEEEE-----------------SS-HHHHHHHHHHHTT------HHHHHHHHHHHHTT------HHHHHHHHHHHTT-S-HHHHHHHHHHHHHHHHHHS---